Protein AF-A0A7X9KG08-F1 (afdb_monomer_lite)

pLDDT: mean 81.24, std 13.11, range [36.91, 97.75]

Sequence (120 aa):
MNESGLERRLIAAFADARTATEENADLFARVNRSLEDARARRRFRWRLAGWILTFVAANAVLALALSDFDNRRFIMPWWVIELITNIVLIALAIGLGPFIKRFGRSYAADVFRANPRTGK

Foldseek 3Di:
DDPVVVVVVVVVVVVVVVVVDDPPVVVVVVVVVVVVVVVVVVVVVVVVVVVVVVLVVVLVVQQVVQWDDPPNDTHGDPVSVVVSVVVVVVVCCVVCVVVCVVVVVVVVVVVVVPDPPPDD

Structure (mmCIF, N/CA/C/O backbone):
data_AF-A0A7X9KG08-F1
#
_entry.id   AF-A0A7X9KG08-F1
#
loop_
_atom_site.group_PDB
_atom_site.id
_atom_site.type_symbol
_atom_site.label_atom_id
_atom_site.label_alt_id
_atom_site.label_comp_id
_atom_site.label_asym_id
_atom_site.label_entity_id
_atom_site.label_seq_id
_atom_site.pdbx_PDB_ins_code
_atom_site.Cartn_x
_atom_site.Cartn_y
_atom_site.Cartn_z
_atom_site.occupancy
_atom_site.B_iso_or_equiv
_atom_site.auth_seq_id
_atom_site.auth_comp_id
_atom_site.auth_asym_id
_atom_site.auth_atom_id
_atom_site.pdbx_PDB_model_num
ATOM 1 N N . MET A 1 1 ? -24.824 46.571 40.633 1.00 54.78 1 MET A N 1
ATOM 2 C CA . MET A 1 1 ? -24.668 45.129 40.926 1.00 54.78 1 MET A CA 1
ATOM 3 C C . MET A 1 1 ? -23.243 44.776 40.519 1.00 54.78 1 MET A C 1
ATOM 5 O O . MET A 1 1 ? -22.956 44.853 39.336 1.00 54.78 1 MET A O 1
ATOM 9 N N . ASN A 1 2 ? -22.327 44.575 41.474 1.00 67.06 2 ASN A N 1
ATOM 10 C CA . ASN A 1 2 ? -20.887 44.471 41.186 1.00 67.06 2 ASN A CA 1
ATOM 11 C C . ASN A 1 2 ? -20.550 43.127 40.521 1.00 67.06 2 ASN A C 1
ATOM 13 O O . ASN A 1 2 ? -20.937 42.079 41.041 1.00 67.06 2 ASN A O 1
ATOM 17 N N . GLU A 1 3 ? -19.802 43.161 39.415 1.00 70.12 3 GLU A N 1
ATOM 18 C CA . GLU A 1 3 ? -19.354 41.985 38.644 1.00 70.12 3 GLU A CA 1
ATOM 19 C C . GLU A 1 3 ? -18.675 40.927 39.527 1.00 70.12 3 GLU A C 1
ATOM 21 O O . GLU A 1 3 ? -18.948 39.734 39.404 1.00 70.12 3 GLU A O 1
ATOM 26 N N . SER A 1 4 ? -17.911 41.373 40.527 1.00 78.31 4 SER A N 1
ATOM 27 C CA . SER A 1 4 ? -17.211 40.515 41.489 1.00 78.31 4 SER A CA 1
ATOM 28 C C . SER A 1 4 ? -18.129 39.667 42.383 1.00 78.31 4 SER A C 1
ATOM 30 O O . SER A 1 4 ? -17.712 38.628 42.901 1.00 78.31 4 SER A O 1
ATOM 32 N N . GLY A 1 5 ? -19.381 40.088 42.587 1.00 86.25 5 GLY A N 1
ATOM 33 C CA . GLY A 1 5 ? -20.378 39.325 43.344 1.00 86.25 5 GLY A CA 1
ATOM 34 C C . GLY A 1 5 ? -21.065 38.252 42.499 1.00 86.25 5 GLY A C 1
ATOM 35 O O . GLY A 1 5 ? -21.348 37.159 42.994 1.00 86.25 5 GLY A O 1
ATOM 36 N N . LEU A 1 6 ? -21.306 38.545 41.217 1.00 84.56 6 LEU A N 1
ATOM 37 C CA . LEU A 1 6 ? -21.868 37.588 40.264 1.00 84.56 6 LEU A CA 1
ATOM 38 C C . LEU A 1 6 ? -20.867 36.466 39.972 1.00 84.56 6 LEU A C 1
ATOM 40 O O . LEU A 1 6 ? -21.234 35.295 40.008 1.00 84.56 6 LEU A O 1
ATOM 44 N N . GLU A 1 7 ? -19.600 36.824 39.770 1.00 85.50 7 GLU A N 1
ATOM 45 C CA . GLU A 1 7 ? -18.510 35.879 39.536 1.00 85.50 7 GLU A CA 1
ATOM 46 C C . GLU A 1 7 ? -18.353 34.889 40.698 1.00 85.50 7 GLU A C 1
ATOM 48 O O . GLU A 1 7 ? -18.341 33.680 40.478 1.00 85.50 7 GLU A O 1
ATOM 53 N N . ARG A 1 8 ? -18.357 35.362 41.954 1.00 88.81 8 ARG A N 1
ATOM 54 C CA . ARG A 1 8 ? -18.306 34.465 43.126 1.00 88.81 8 ARG A CA 1
ATOM 55 C C . ARG A 1 8 ? -19.494 33.520 43.203 1.00 88.81 8 ARG A C 1
ATOM 57 O O . ARG A 1 8 ? -19.316 32.359 43.560 1.00 88.81 8 ARG A O 1
ATOM 64 N N . ARG A 1 9 ? -20.698 33.998 42.879 1.00 85.44 9 ARG A N 1
ATOM 65 C CA . ARG A 1 9 ? -21.903 33.155 42.878 1.00 85.44 9 ARG A CA 1
ATOM 66 C C . ARG A 1 9 ? -21.855 32.107 41.775 1.00 85.44 9 ARG A C 1
ATOM 68 O O . ARG A 1 9 ? -22.251 30.975 42.023 1.00 85.44 9 ARG A O 1
ATOM 75 N N . LEU A 1 10 ? -21.344 32.462 40.598 1.00 86.94 10 LEU A N 1
ATOM 76 C CA . LEU A 1 10 ? -21.142 31.516 39.504 1.00 86.94 10 LEU A CA 1
ATOM 77 C C . LEU A 1 10 ? -20.088 30.469 39.869 1.00 86.94 10 LEU A C 1
ATOM 79 O O . LEU A 1 10 ? -20.356 29.281 39.726 1.00 86.94 10 LEU A O 1
ATOM 83 N N . ILE A 1 11 ? -18.939 30.881 40.410 1.00 87.56 11 ILE A N 1
ATOM 84 C CA . ILE A 1 11 ? -17.882 29.959 40.854 1.00 87.56 11 ILE A CA 1
ATOM 85 C C . ILE A 1 11 ? -18.413 28.998 41.924 1.00 87.56 11 ILE A C 1
ATOM 87 O O . ILE A 1 11 ? -18.186 27.794 41.825 1.00 87.56 11 ILE A O 1
ATOM 91 N N . ALA A 1 12 ? -19.155 29.505 42.912 1.00 86.81 12 ALA A N 1
ATOM 92 C CA . ALA A 1 12 ? -19.749 28.675 43.957 1.00 86.81 12 ALA A CA 1
ATOM 93 C C . ALA A 1 12 ? -20.789 27.690 43.394 1.00 86.81 12 ALA A C 1
ATOM 95 O O . ALA A 1 12 ? -20.748 26.511 43.728 1.00 86.81 12 ALA A O 1
ATOM 96 N N . ALA A 1 13 ? -21.667 28.144 42.493 1.00 85.56 13 ALA A N 1
ATOM 97 C CA . ALA A 1 13 ? -22.675 27.292 41.863 1.00 85.56 13 ALA A CA 1
ATOM 98 C C . ALA A 1 13 ? -22.053 26.202 40.971 1.00 85.56 13 ALA A C 1
ATOM 100 O O . ALA A 1 13 ? -22.506 25.060 40.984 1.00 85.56 13 ALA A O 1
ATOM 101 N N . PHE A 1 14 ? -20.993 26.523 40.221 1.00 82.44 14 PHE A N 1
ATOM 102 C CA . PHE A 1 14 ? -20.268 25.539 39.412 1.00 82.44 14 PHE A CA 1
ATOM 103 C C . PHE A 1 14 ? -19.482 24.540 40.267 1.00 82.44 14 PHE A C 1
ATOM 105 O O . PHE A 1 14 ? -19.413 23.364 39.907 1.00 82.44 14 PHE A O 1
ATOM 112 N N . ALA A 1 15 ? -18.898 24.979 41.386 1.00 83.25 15 ALA A N 1
ATOM 113 C CA . ALA A 1 15 ? -18.216 24.088 42.322 1.00 83.25 15 ALA A CA 1
ATOM 114 C C . ALA A 1 15 ? -19.194 23.084 42.954 1.00 83.25 15 ALA A C 1
ATOM 116 O O . ALA A 1 15 ? -18.894 21.893 42.979 1.00 83.25 15 ALA A O 1
ATOM 117 N N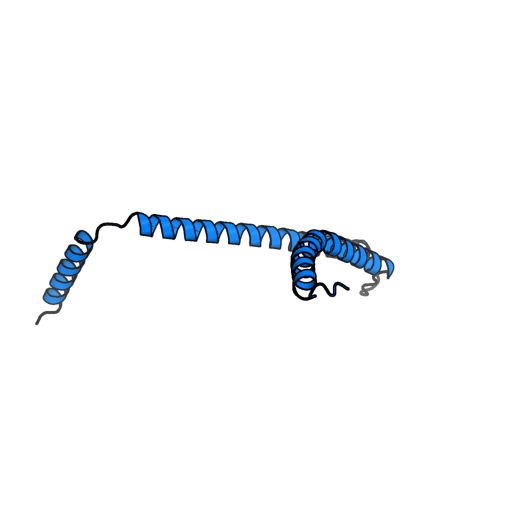 . ASP A 1 16 ? -20.373 23.554 43.366 1.00 82.00 16 ASP A N 1
ATOM 118 C CA . ASP A 1 16 ? -21.433 22.734 43.964 1.00 82.00 16 ASP A CA 1
ATOM 119 C C . ASP A 1 16 ? -22.028 21.727 42.960 1.00 82.00 16 ASP A C 1
ATOM 121 O O . ASP A 1 16 ? -22.133 20.529 43.233 1.00 82.00 16 ASP A O 1
ATOM 125 N N . ALA A 1 17 ? -22.300 22.177 41.729 1.00 75.06 17 ALA A N 1
ATOM 126 C CA . ALA A 1 17 ? -22.756 21.304 40.647 1.00 75.06 17 ALA A CA 1
ATOM 127 C C . ALA A 1 17 ? -21.721 20.223 40.287 1.00 75.06 17 ALA A C 1
ATOM 129 O O . ALA A 1 17 ? -22.082 19.082 39.991 1.00 75.06 17 ALA A O 1
ATOM 130 N N . ARG A 1 18 ? -20.423 20.553 40.341 1.00 69.50 18 ARG A N 1
ATOM 131 C CA . ARG A 1 18 ? -19.336 19.597 40.090 1.00 69.50 18 ARG A CA 1
ATOM 132 C C . ARG A 1 18 ? -19.254 18.527 41.176 1.00 69.50 18 ARG A C 1
ATOM 134 O O . ARG A 1 18 ? -19.028 17.371 40.842 1.00 69.50 18 ARG A O 1
ATOM 141 N N . THR A 1 19 ? -19.447 18.887 42.443 1.00 68.94 19 THR A N 1
ATOM 142 C CA . THR A 1 19 ? -19.462 17.922 43.554 1.00 68.94 19 THR A CA 1
ATOM 143 C C . THR A 1 19 ? -20.726 17.066 43.589 1.00 68.94 19 THR A C 1
ATOM 145 O O . THR A 1 19 ? -20.670 15.931 44.047 1.00 68.94 19 THR A O 1
ATOM 148 N N . ALA A 1 20 ? -21.843 17.577 43.064 1.00 65.50 20 ALA A N 1
ATOM 149 C CA . ALA A 1 20 ? -23.095 16.834 42.920 1.00 65.50 20 ALA A CA 1
ATOM 150 C C . ALA A 1 20 ? -23.099 15.858 41.726 1.00 65.50 20 ALA A C 1
ATOM 152 O O . ALA A 1 20 ? -24.001 15.030 41.606 1.00 65.50 20 ALA A O 1
ATOM 153 N N . THR A 1 21 ? -22.110 15.950 40.831 1.00 60.81 21 THR A N 1
ATOM 154 C CA . THR A 1 21 ? -21.988 15.058 39.676 1.00 60.81 21 THR A CA 1
ATOM 155 C C . THR A 1 21 ? -21.083 13.884 40.040 1.00 60.81 21 THR A C 1
ATOM 157 O O . THR A 1 21 ? -19.865 14.026 40.107 1.00 60.81 21 THR A O 1
ATOM 160 N N . GLU A 1 22 ? -21.671 12.711 40.269 1.00 61.44 22 GLU A N 1
ATOM 161 C CA . GLU A 1 22 ? -20.914 11.476 40.479 1.00 61.44 22 GLU A CA 1
ATOM 162 C C . GLU A 1 22 ? -20.183 11.099 39.178 1.00 61.44 22 GLU A C 1
ATOM 164 O O . GLU A 1 22 ? -20.780 11.051 38.096 1.00 6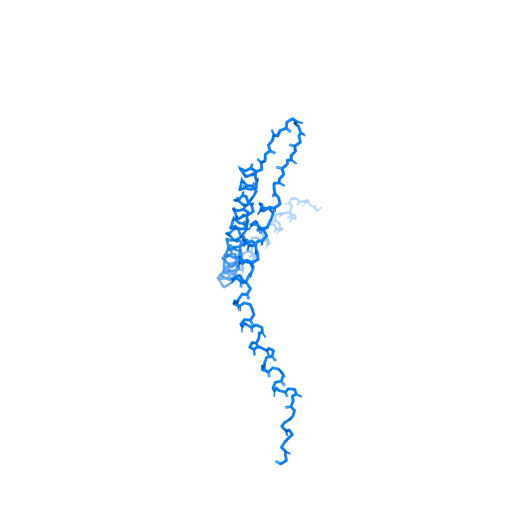1.44 22 GLU A O 1
ATOM 169 N N . GLU A 1 23 ? -18.870 10.880 39.256 1.00 60.66 23 GLU A N 1
ATOM 170 C CA . GLU A 1 23 ? -18.052 10.531 38.096 1.00 60.66 23 GLU A CA 1
ATOM 171 C C . GLU A 1 23 ? -18.507 9.168 37.552 1.00 60.66 23 GLU A C 1
ATOM 173 O O . GLU A 1 23 ? -18.234 8.112 38.122 1.00 60.66 23 GLU A O 1
ATOM 178 N N . ASN A 1 24 ? -19.267 9.177 36.455 1.00 63.53 24 ASN A N 1
ATOM 179 C CA . ASN A 1 24 ? -19.846 7.957 35.910 1.00 63.53 24 ASN A CA 1
ATOM 180 C C . ASN A 1 24 ? -18.746 7.132 35.221 1.00 63.53 24 ASN A C 1
ATOM 182 O O . ASN A 1 24 ? -18.398 7.370 34.058 1.00 63.53 24 ASN A O 1
ATOM 186 N N . ALA A 1 25 ? -18.177 6.175 35.959 1.00 66.19 25 ALA A N 1
ATOM 187 C CA . ALA A 1 25 ? -17.073 5.318 35.525 1.00 66.19 25 ALA A CA 1
ATOM 188 C C . ALA A 1 25 ? -17.343 4.617 34.179 1.00 66.19 25 ALA A C 1
ATOM 190 O O . ALA A 1 25 ? -16.410 4.353 33.416 1.00 66.19 25 ALA A O 1
ATOM 191 N N . ASP A 1 26 ? -18.613 4.376 33.838 1.00 76.56 26 ASP A N 1
ATOM 192 C CA . ASP A 1 26 ? -18.995 3.777 32.559 1.00 76.56 26 ASP A CA 1
ATOM 193 C C . ASP A 1 26 ? -18.787 4.731 31.367 1.00 76.56 26 ASP A C 1
ATOM 195 O O . ASP A 1 26 ? -18.339 4.300 30.301 1.00 76.56 26 ASP A O 1
ATOM 199 N N . LEU A 1 27 ? -19.002 6.044 31.538 1.00 78.06 27 LEU A N 1
ATOM 200 C CA . LEU A 1 27 ? -18.718 7.034 30.489 1.00 78.06 27 LEU A CA 1
ATOM 201 C C . LEU A 1 27 ? -17.218 7.097 30.186 1.00 78.06 27 LEU A C 1
ATOM 203 O O . LEU A 1 27 ? -16.823 7.063 29.017 1.00 78.06 27 LEU A O 1
ATOM 207 N N . PHE A 1 28 ? -16.379 7.100 31.223 1.00 80.00 28 PHE A N 1
ATOM 208 C CA . PHE A 1 28 ? -14.927 7.019 31.060 1.00 80.00 28 PHE A CA 1
ATOM 209 C C . PHE A 1 28 ? -14.499 5.700 30.405 1.00 80.00 28 PHE A C 1
ATOM 211 O O . PHE A 1 28 ? -13.715 5.713 29.451 1.00 80.00 28 PHE A O 1
ATOM 218 N N . ALA A 1 29 ? -15.062 4.566 30.831 1.00 81.62 29 ALA A N 1
ATOM 219 C CA . ALA A 1 29 ? -14.779 3.260 30.235 1.00 81.62 29 ALA A CA 1
ATOM 220 C C . ALA A 1 29 ? -15.201 3.183 28.757 1.00 81.62 29 ALA A C 1
ATOM 222 O O . ALA A 1 29 ? -14.533 2.541 27.940 1.00 81.62 29 ALA A O 1
ATOM 223 N N . ARG A 1 30 ? -16.309 3.830 28.387 1.00 82.19 30 ARG A N 1
ATOM 224 C CA . ARG A 1 30 ? -16.795 3.908 27.005 1.00 82.19 30 ARG A CA 1
ATOM 225 C C . ARG A 1 30 ? -15.901 4.787 26.132 1.00 82.19 30 ARG A C 1
ATOM 227 O O . ARG A 1 30 ? -15.563 4.384 25.018 1.00 82.19 30 ARG A O 1
ATOM 234 N N . VAL A 1 31 ? -15.484 5.951 26.632 1.00 85.25 31 VAL A N 1
ATOM 235 C CA . VAL A 1 31 ? -14.540 6.838 25.931 1.00 85.25 31 VAL A CA 1
ATOM 236 C C . VAL A 1 31 ? -13.205 6.130 25.729 1.00 85.25 31 VAL A C 1
ATOM 238 O O . VAL A 1 31 ? -12.686 6.135 24.613 1.00 85.25 31 VAL A O 1
ATOM 241 N N . ASN A 1 32 ? -12.687 5.450 26.752 1.00 87.62 32 ASN A N 1
ATOM 242 C CA . ASN A 1 32 ? -11.409 4.753 26.644 1.00 87.62 32 ASN A CA 1
ATOM 243 C C . ASN A 1 32 ? -11.463 3.632 25.590 1.00 87.62 32 ASN A C 1
ATOM 245 O O . ASN A 1 32 ? -10.618 3.599 24.696 1.00 87.62 32 ASN A O 1
ATOM 249 N N . ARG A 1 33 ? -12.535 2.822 25.583 1.00 81.62 33 ARG A N 1
ATOM 250 C CA . ARG A 1 33 ? -12.797 1.832 24.519 1.00 81.62 33 ARG A CA 1
ATOM 251 C C . ARG A 1 33 ? -12.846 2.471 23.127 1.00 81.62 33 ARG A C 1
ATOM 253 O O . ARG A 1 33 ? -12.232 1.968 22.190 1.00 81.62 33 ARG A O 1
ATOM 260 N N . SER A 1 34 ? -13.513 3.619 22.984 1.00 79.25 34 SER A N 1
ATOM 261 C CA . SER A 1 34 ? -13.582 4.325 21.695 1.00 79.25 34 SER A CA 1
ATOM 262 C C . SER A 1 34 ? -12.216 4.836 21.212 1.00 79.25 34 SER A C 1
ATOM 264 O O . SER A 1 34 ? -11.924 4.790 20.013 1.00 79.25 34 SER A O 1
ATOM 266 N N . LEU A 1 35 ? -11.349 5.273 22.133 1.00 84.12 35 LEU A N 1
ATOM 267 C CA . LEU A 1 35 ? -9.987 5.713 21.829 1.00 84.12 35 LEU A CA 1
ATOM 268 C C . LEU A 1 35 ? -9.083 4.532 21.473 1.00 84.12 35 LEU A C 1
ATOM 270 O O . LEU A 1 35 ? -8.265 4.648 20.556 1.00 84.12 35 LEU A O 1
ATOM 274 N N . GLU A 1 36 ? -9.227 3.401 22.158 1.00 85.31 36 GLU A N 1
ATOM 275 C CA . GLU A 1 36 ? -8.521 2.161 21.833 1.00 85.31 36 GLU A CA 1
ATOM 276 C C . GLU A 1 36 ? -8.896 1.662 20.435 1.00 85.31 36 GLU A C 1
ATOM 278 O O . GLU A 1 36 ? -8.004 1.432 19.613 1.00 85.31 36 GLU A O 1
ATOM 283 N N . ASP A 1 37 ? -10.187 1.629 20.105 1.00 80.50 37 ASP A N 1
ATOM 284 C CA . ASP A 1 37 ? -10.673 1.280 18.766 1.00 80.50 37 ASP A CA 1
ATOM 285 C C . ASP A 1 37 ? -10.182 2.258 17.691 1.00 80.50 37 ASP A C 1
ATOM 287 O O . ASP A 1 37 ? -9.845 1.859 16.567 1.00 80.50 37 ASP A O 1
ATOM 291 N N . ALA A 1 38 ? -10.131 3.557 18.002 1.00 77.75 38 ALA A N 1
ATOM 292 C CA . ALA A 1 38 ? -9.595 4.568 17.094 1.00 77.75 38 ALA A CA 1
ATOM 293 C C . ALA A 1 38 ? -8.085 4.374 16.866 1.00 77.75 38 ALA A C 1
ATOM 295 O O . ALA A 1 38 ? -7.607 4.440 15.727 1.00 77.75 38 ALA A O 1
ATOM 296 N N . ARG A 1 39 ? -7.326 4.071 17.926 1.00 81.38 39 ARG A N 1
ATOM 297 C CA . ARG A 1 39 ? -5.888 3.765 17.855 1.00 81.38 39 ARG A CA 1
ATOM 298 C C . ARG A 1 39 ? -5.625 2.477 17.081 1.00 81.38 39 ARG A C 1
ATOM 300 O O . ARG A 1 39 ? -4.710 2.462 16.256 1.00 81.38 39 ARG A O 1
ATOM 307 N N . ALA A 1 40 ? -6.418 1.430 17.293 1.00 83.31 40 ALA A N 1
ATOM 308 C CA . ALA A 1 40 ? -6.298 0.158 16.583 1.00 83.31 40 ALA A CA 1
ATOM 309 C C . ALA A 1 40 ? -6.523 0.341 15.075 1.00 83.31 40 ALA A C 1
ATOM 311 O O . ALA A 1 40 ? -5.678 -0.056 14.267 1.00 83.31 40 ALA A O 1
ATOM 312 N N . ARG A 1 41 ? -7.596 1.048 14.692 1.00 80.69 41 ARG A N 1
ATOM 313 C CA . ARG A 1 41 ? -7.875 1.405 13.290 1.00 80.69 41 ARG A CA 1
ATOM 314 C C . ARG A 1 41 ? -6.758 2.242 12.681 1.00 80.69 41 ARG A C 1
ATOM 316 O O . ARG A 1 41 ? -6.333 1.971 11.558 1.00 80.69 41 ARG A O 1
ATOM 323 N N . ARG A 1 42 ? -6.241 3.228 13.420 1.00 84.94 42 ARG A N 1
ATOM 324 C CA . ARG A 1 42 ? -5.108 4.050 12.978 1.00 84.94 42 ARG A CA 1
ATOM 325 C C . ARG A 1 42 ? -3.869 3.185 12.738 1.00 84.94 42 ARG A C 1
ATOM 327 O O . ARG A 1 42 ? -3.306 3.256 11.652 1.00 84.94 42 ARG A O 1
ATOM 334 N N . ARG A 1 43 ? -3.476 2.332 13.689 1.00 82.94 43 ARG A N 1
ATOM 335 C CA . ARG A 1 43 ? -2.323 1.421 13.546 1.00 82.94 43 ARG A CA 1
ATOM 336 C C . ARG A 1 43 ? -2.472 0.494 12.344 1.00 82.94 43 ARG A C 1
ATOM 338 O O . ARG A 1 43 ? -1.525 0.362 11.577 1.00 82.94 43 ARG A O 1
ATOM 345 N N . PHE A 1 44 ? -3.646 -0.105 12.151 1.00 82.94 44 PHE A N 1
ATOM 346 C CA . PHE A 1 44 ? -3.909 -0.951 10.986 1.00 82.94 44 PHE A CA 1
ATOM 347 C C . PHE A 1 44 ? -3.753 -0.171 9.675 1.00 82.94 44 PHE A C 1
ATOM 349 O O . PHE A 1 44 ? -3.035 -0.616 8.783 1.00 82.94 44 PHE A O 1
ATOM 356 N N . ARG A 1 45 ? -4.349 1.026 9.582 1.00 90.31 45 ARG A N 1
ATOM 357 C CA . ARG A 1 45 ? -4.240 1.893 8.398 1.00 90.31 45 ARG A CA 1
ATOM 358 C C . ARG A 1 45 ? -2.800 2.312 8.117 1.00 90.31 45 ARG A C 1
ATOM 360 O O . ARG A 1 45 ? -2.392 2.251 6.967 1.00 90.31 45 ARG A O 1
ATOM 367 N N . TRP A 1 46 ? -2.024 2.682 9.137 1.00 90.38 46 TRP A N 1
ATOM 368 C CA . TRP A 1 46 ? -0.606 3.023 8.968 1.00 90.38 46 TRP A CA 1
ATOM 369 C C . TRP A 1 46 ? 0.238 1.822 8.556 1.00 90.38 46 TRP A C 1
ATOM 371 O O . TRP A 1 46 ? 1.099 1.967 7.699 1.00 90.38 46 TRP A O 1
ATOM 381 N N . ARG A 1 47 ? -0.023 0.630 9.108 1.00 92.06 47 ARG A N 1
ATOM 382 C CA . ARG A 1 47 ? 0.657 -0.598 8.672 1.00 92.06 47 ARG A CA 1
ATOM 383 C C . ARG A 1 47 ? 0.338 -0.913 7.216 1.00 92.06 47 ARG A C 1
ATOM 385 O O . ARG A 1 47 ? 1.254 -1.181 6.452 1.00 92.06 47 ARG A O 1
ATOM 392 N N . LEU A 1 48 ? -0.935 -0.845 6.826 1.00 92.25 48 LEU A N 1
ATOM 393 C CA . LEU A 1 48 ? -1.356 -1.061 5.443 1.00 92.25 48 LEU A CA 1
ATOM 394 C C . LEU A 1 48 ? -0.738 -0.023 4.499 1.00 92.25 48 LEU A C 1
ATOM 396 O O . LEU A 1 48 ? -0.184 -0.393 3.471 1.00 92.25 48 LEU A O 1
ATOM 400 N N . ALA A 1 49 ? -0.780 1.258 4.869 1.00 94.38 49 ALA A N 1
ATOM 401 C CA . ALA A 1 49 ? -0.154 2.330 4.102 1.00 94.38 49 ALA A CA 1
ATOM 402 C C . ALA A 1 49 ? 1.361 2.125 3.977 1.00 94.38 49 ALA A C 1
ATOM 404 O O . ALA A 1 49 ? 1.901 2.298 2.893 1.00 94.38 49 ALA A O 1
ATOM 405 N N . GLY A 1 50 ? 2.027 1.698 5.054 1.00 96.94 50 GLY A N 1
ATOM 406 C CA . GLY A 1 50 ? 3.443 1.343 5.043 1.00 96.94 50 GLY A CA 1
ATOM 407 C C . GLY A 1 50 ? 3.742 0.206 4.069 1.00 96.94 50 GLY A C 1
ATOM 408 O O . GLY A 1 50 ? 4.636 0.340 3.245 1.00 96.94 50 GLY A O 1
ATOM 409 N N . TRP A 1 51 ? 2.955 -0.873 4.088 1.00 95.00 51 TRP A N 1
ATOM 410 C CA . TRP A 1 51 ? 3.104 -1.970 3.126 1.00 95.00 51 TRP A CA 1
ATOM 411 C C . TRP A 1 51 ? 2.906 -1.521 1.677 1.00 95.00 51 TRP A C 1
ATOM 413 O O . TRP A 1 51 ? 3.711 -1.877 0.821 1.00 95.00 51 TRP A O 1
ATOM 423 N N . ILE A 1 52 ? 1.870 -0.719 1.407 1.00 94.56 52 ILE A N 1
ATOM 424 C CA . ILE A 1 52 ? 1.606 -0.174 0.069 1.00 94.56 52 ILE A CA 1
ATOM 425 C C . ILE A 1 52 ? 2.771 0.709 -0.381 1.00 94.56 52 ILE A C 1
ATOM 427 O O . ILE A 1 52 ? 3.267 0.544 -1.491 1.00 94.56 52 ILE A O 1
ATOM 431 N N . LEU A 1 53 ? 3.237 1.611 0.485 1.00 97.44 53 LEU A N 1
ATOM 432 C CA . LEU A 1 53 ? 4.348 2.507 0.183 1.00 97.44 53 LEU A CA 1
ATOM 433 C C . LEU A 1 53 ? 5.625 1.720 -0.122 1.00 97.44 53 LEU A C 1
ATOM 435 O O . LEU A 1 53 ? 6.265 1.979 -1.136 1.00 97.44 53 LEU A O 1
ATOM 439 N N . THR A 1 54 ? 5.963 0.734 0.711 1.00 97.50 54 THR A N 1
ATOM 440 C CA . THR A 1 54 ? 7.121 -0.141 0.496 1.00 97.50 54 THR A CA 1
ATOM 441 C C . THR A 1 54 ? 7.008 -0.900 -0.822 1.00 97.50 54 THR A C 1
ATOM 443 O O . THR A 1 54 ? 7.981 -0.971 -1.567 1.00 97.50 54 THR A O 1
ATOM 446 N N . P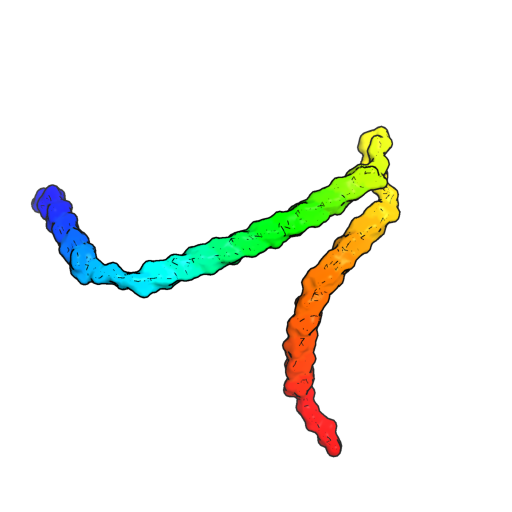HE A 1 55 ? 5.829 -1.434 -1.149 1.00 96.81 55 PHE A N 1
ATOM 447 C CA . PHE A 1 55 ? 5.602 -2.141 -2.408 1.00 96.81 55 PHE A CA 1
ATOM 448 C C . PHE A 1 55 ? 5.781 -1.224 -3.627 1.00 96.81 55 PHE A C 1
ATOM 450 O O . PHE A 1 55 ? 6.465 -1.591 -4.583 1.00 96.81 55 PHE A O 1
ATOM 457 N N . VAL A 1 56 ? 5.213 -0.016 -3.588 1.00 96.88 56 VAL A N 1
ATOM 458 C CA . VAL A 1 56 ? 5.365 0.981 -4.660 1.00 96.88 56 VAL A CA 1
ATOM 459 C C . VAL A 1 56 ? 6.827 1.401 -4.805 1.00 96.88 56 VAL A C 1
ATOM 461 O O . VAL A 1 56 ? 7.350 1.414 -5.917 1.00 96.88 56 VAL A O 1
ATOM 464 N N . ALA A 1 57 ? 7.506 1.684 -3.693 1.00 97.50 57 ALA 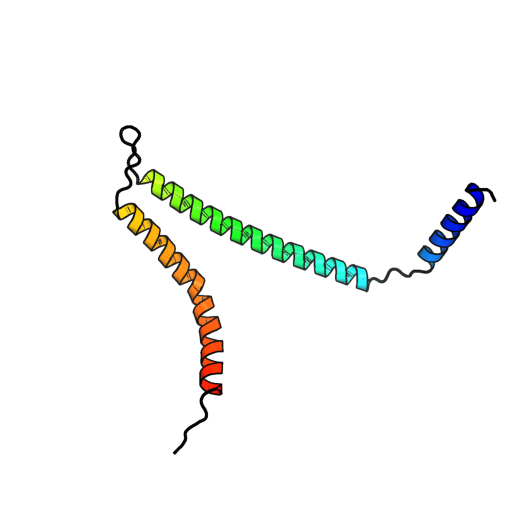A N 1
ATOM 465 C CA . ALA A 1 57 ? 8.914 2.063 -3.694 1.00 97.50 57 ALA A CA 1
ATOM 466 C C . ALA A 1 57 ? 9.806 0.949 -4.261 1.00 97.50 57 ALA A C 1
ATOM 468 O O . ALA A 1 57 ? 10.673 1.230 -5.081 1.00 97.50 57 ALA A O 1
ATOM 469 N N . ALA A 1 58 ? 9.565 -0.312 -3.892 1.00 97.12 58 ALA A N 1
ATOM 470 C CA . ALA A 1 58 ? 10.315 -1.450 -4.419 1.00 97.12 58 ALA A CA 1
ATOM 471 C C . ALA A 1 58 ? 10.170 -1.584 -5.944 1.00 97.12 58 ALA A C 1
ATOM 473 O O . ALA A 1 58 ? 11.168 -1.770 -6.637 1.00 97.12 58 ALA A O 1
ATOM 474 N N . ASN A 1 59 ? 8.953 -1.428 -6.477 1.00 96.44 59 ASN A N 1
ATOM 475 C CA . ASN A 1 59 ? 8.723 -1.452 -7.925 1.00 96.44 59 ASN A CA 1
ATOM 476 C C . ASN A 1 59 ? 9.374 -0.255 -8.629 1.00 96.44 59 ASN A C 1
ATOM 478 O O . ASN A 1 59 ? 9.949 -0.425 -9.699 1.00 96.44 59 ASN A O 1
ATOM 482 N N . ALA A 1 60 ? 9.331 0.939 -8.031 1.00 94.56 60 ALA A N 1
ATOM 483 C CA . ALA A 1 60 ? 9.996 2.117 -8.583 1.00 94.56 60 ALA A CA 1
ATOM 484 C C . ALA A 1 60 ? 11.523 1.941 -8.627 1.00 94.56 60 ALA A C 1
ATOM 486 O O . ALA A 1 60 ? 12.144 2.220 -9.648 1.00 94.56 60 ALA A O 1
ATOM 487 N N . VAL A 1 61 ? 12.126 1.427 -7.552 1.00 95.94 61 VAL A N 1
ATOM 488 C CA . VAL A 1 61 ? 13.564 1.118 -7.505 1.00 95.94 61 VAL A CA 1
ATOM 489 C C . VAL A 1 61 ? 13.926 0.062 -8.546 1.00 95.94 61 VAL A C 1
ATOM 491 O O . VAL A 1 61 ? 14.904 0.241 -9.264 1.00 95.94 61 VAL A O 1
ATOM 494 N N . LEU A 1 62 ? 13.128 -1.001 -8.674 1.00 94.06 62 LEU A N 1
ATOM 495 C CA . LEU A 1 62 ? 13.326 -2.032 -9.693 1.00 94.06 62 LEU A CA 1
ATOM 496 C C . LEU A 1 62 ? 13.264 -1.447 -11.111 1.00 94.06 62 LEU A C 1
ATOM 498 O O . LEU A 1 62 ? 14.126 -1.739 -11.935 1.00 94.06 62 LEU A O 1
ATOM 502 N N . ALA A 1 63 ? 12.278 -0.588 -11.376 1.00 92.38 63 ALA A N 1
ATOM 503 C CA . ALA A 1 63 ? 12.122 0.096 -12.654 1.00 92.38 63 ALA A CA 1
ATOM 504 C C . ALA A 1 63 ? 13.357 0.935 -12.993 1.00 92.38 63 ALA A C 1
ATOM 506 O O . ALA A 1 63 ? 13.874 0.848 -14.102 1.00 92.38 63 ALA A O 1
ATOM 507 N N . LEU A 1 64 ? 13.847 1.719 -12.029 1.00 92.25 64 LEU A N 1
ATOM 508 C CA . LEU A 1 64 ? 15.040 2.547 -12.194 1.00 92.25 64 LEU A CA 1
ATOM 509 C C . LEU A 1 64 ? 16.300 1.699 -12.394 1.00 92.25 64 LEU A C 1
ATOM 511 O O . LEU A 1 64 ? 17.114 2.031 -13.244 1.00 92.25 64 LEU A O 1
ATOM 515 N N . ALA A 1 65 ? 16.451 0.603 -11.650 1.00 91.88 65 ALA A N 1
ATOM 516 C CA . ALA A 1 65 ? 17.624 -0.267 -11.724 1.00 91.88 65 ALA A CA 1
ATOM 517 C C . ALA A 1 65 ? 17.731 -1.035 -13.052 1.00 91.88 65 ALA A C 1
ATOM 519 O O . ALA A 1 65 ? 18.833 -1.380 -13.466 1.00 91.88 65 ALA A O 1
ATOM 520 N N . LEU A 1 66 ? 16.597 -1.327 -13.694 1.00 91.19 66 LEU A N 1
ATOM 521 C CA . LEU A 1 66 ? 16.533 -2.074 -14.955 1.00 91.19 66 LEU A CA 1
ATOM 522 C C . LEU A 1 66 ? 16.385 -1.182 -16.195 1.00 91.19 66 LEU A C 1
ATOM 524 O O . LEU A 1 66 ? 16.407 -1.692 -17.316 1.00 91.19 66 LEU A O 1
ATOM 528 N N . SER A 1 67 ? 16.191 0.123 -16.007 1.00 89.06 67 SER A N 1
ATOM 529 C CA . SER A 1 67 ? 16.101 1.080 -17.111 1.00 89.06 67 SER A CA 1
ATOM 530 C C . SER A 1 67 ? 17.472 1.626 -17.461 1.00 89.06 67 SER A C 1
ATOM 532 O O . SER A 1 67 ? 18.311 1.831 -16.584 1.00 89.06 67 SER A O 1
ATOM 534 N N . ASP A 1 68 ? 17.670 1.907 -18.744 1.00 86.12 68 ASP A N 1
ATOM 535 C CA . ASP A 1 68 ? 18.900 2.512 -19.222 1.00 86.12 68 ASP A CA 1
ATOM 536 C C . ASP A 1 68 ? 18.792 4.043 -19.193 1.00 86.12 68 ASP A C 1
ATOM 538 O O . ASP A 1 68 ? 17.737 4.631 -19.479 1.00 86.12 68 ASP A O 1
ATOM 542 N N . PHE A 1 69 ? 19.896 4.689 -18.834 1.00 77.25 69 PHE A N 1
ATOM 543 C CA . PHE A 1 69 ? 20.000 6.140 -18.691 1.00 77.25 69 PHE A CA 1
ATOM 544 C C . PHE A 1 69 ? 21.072 6.672 -19.639 1.00 77.25 69 PHE A C 1
ATOM 546 O O . PHE A 1 69 ? 22.107 7.182 -19.209 1.00 77.25 69 PHE A O 1
ATOM 553 N N . ASP A 1 70 ? 20.820 6.573 -20.942 1.00 77.50 70 ASP A N 1
ATOM 554 C CA . ASP A 1 70 ? 21.718 7.132 -21.951 1.00 77.50 70 ASP A CA 1
ATOM 555 C C . ASP A 1 70 ? 21.304 8.567 -22.338 1.00 77.50 70 ASP A C 1
ATOM 557 O O . ASP A 1 70 ? 20.136 8.863 -22.607 1.00 77.50 70 ASP A O 1
ATOM 561 N N . ASN A 1 71 ? 22.274 9.488 -22.342 1.00 58.00 71 ASN A N 1
ATOM 562 C CA . ASN A 1 71 ? 22.187 10.850 -22.891 1.00 58.00 71 ASN A CA 1
ATOM 563 C C . ASN A 1 71 ? 20.863 11.611 -22.634 1.00 58.00 71 ASN A C 1
ATOM 565 O O . ASN A 1 71 ? 20.193 12.084 -23.556 1.00 58.00 71 ASN A O 1
ATOM 569 N N . ARG A 1 72 ? 20.495 11.782 -21.354 1.00 70.31 72 ARG A N 1
ATOM 570 C CA . ARG A 1 72 ? 19.282 12.504 -20.894 1.00 70.31 72 ARG A CA 1
ATOM 571 C C . ARG A 1 72 ? 17.950 11.894 -21.354 1.00 70.31 72 ARG A C 1
ATOM 573 O O . ARG A 1 72 ? 16.910 12.537 -21.192 1.00 70.31 72 ARG A O 1
ATOM 580 N N . ARG A 1 73 ? 17.946 10.679 -21.904 1.00 73.31 73 ARG A N 1
ATOM 581 C CA . ARG A 1 73 ? 16.726 9.947 -22.244 1.00 73.31 73 ARG A CA 1
ATOM 582 C C . ARG A 1 73 ? 16.566 8.773 -21.294 1.00 73.31 73 ARG A C 1
ATOM 584 O O . ARG A 1 73 ? 17.477 7.986 -21.087 1.00 73.31 73 ARG A O 1
ATOM 591 N N . PHE A 1 74 ? 15.379 8.680 -20.712 1.00 77.88 74 PHE A N 1
ATOM 592 C CA . PHE A 1 74 ? 14.978 7.518 -19.941 1.00 77.88 74 PHE A CA 1
ATOM 593 C C . PHE A 1 74 ? 14.472 6.461 -20.919 1.00 77.88 74 PHE A C 1
ATOM 595 O O . PHE A 1 74 ? 13.408 6.640 -21.520 1.00 77.88 74 PHE A O 1
ATOM 602 N N . ILE A 1 75 ? 15.255 5.404 -21.127 1.00 86.31 75 ILE A N 1
ATOM 603 C CA . ILE A 1 75 ? 14.890 4.306 -22.020 1.00 86.31 75 ILE A CA 1
ATOM 604 C C . ILE A 1 75 ? 14.594 3.099 -21.141 1.00 86.31 75 ILE A C 1
ATOM 606 O O . ILE A 1 75 ? 15.496 2.423 -20.656 1.00 86.31 75 ILE A O 1
ATOM 610 N N . MET A 1 76 ? 13.306 2.838 -20.923 1.00 85.94 76 MET A N 1
ATOM 611 C CA . MET A 1 76 ? 12.866 1.631 -20.236 1.00 85.94 76 MET A CA 1
ATOM 612 C C . MET A 1 76 ? 12.609 0.538 -21.278 1.00 85.94 76 MET A C 1
ATOM 614 O O . MET A 1 76 ? 11.711 0.698 -22.112 1.00 85.94 76 MET A O 1
ATOM 618 N N . PRO A 1 77 ? 13.362 -0.574 -21.251 1.00 89.44 77 PRO A N 1
ATOM 619 C CA . PRO A 1 77 ? 13.061 -1.718 -22.092 1.00 89.44 77 PRO A CA 1
ATOM 620 C C . PRO A 1 77 ? 11.641 -2.221 -21.815 1.00 89.44 77 PRO A C 1
ATOM 622 O O . PRO A 1 77 ? 11.222 -2.330 -20.664 1.00 89.44 77 PRO A O 1
ATOM 625 N N . TRP A 1 78 ? 10.905 -2.573 -22.867 1.00 93.69 78 TRP A N 1
ATOM 626 C CA . TRP A 1 78 ? 9.507 -3.008 -22.766 1.00 93.69 78 TRP A CA 1
ATOM 627 C C . TRP A 1 78 ? 9.287 -4.153 -21.760 1.00 93.69 78 TRP A C 1
ATOM 629 O O . TRP A 1 78 ? 8.340 -4.121 -20.976 1.00 93.69 78 TRP A O 1
ATOM 639 N N . TRP A 1 79 ? 10.213 -5.115 -21.709 1.00 94.12 79 TRP A N 1
ATOM 640 C CA . TRP A 1 79 ? 10.140 -6.256 -20.792 1.00 94.12 79 TRP A CA 1
ATOM 641 C C . TRP A 1 79 ? 10.111 -5.843 -19.308 1.00 94.12 79 TRP A C 1
ATOM 643 O O . TRP A 1 79 ? 9.546 -6.557 -18.481 1.00 94.12 79 TRP A O 1
ATOM 653 N N . VAL A 1 80 ? 10.679 -4.683 -18.953 1.00 92.56 80 VAL A N 1
ATOM 654 C CA . VAL A 1 80 ? 10.655 -4.156 -17.577 1.00 92.56 80 VAL A CA 1
ATOM 655 C C . VAL A 1 80 ? 9.235 -3.740 -17.195 1.00 92.56 80 VAL A C 1
ATOM 657 O O . VAL A 1 80 ? 8.782 -4.031 -16.087 1.00 92.56 80 VAL A O 1
ATOM 660 N N . ILE A 1 81 ? 8.502 -3.117 -18.122 1.00 93.06 81 ILE A N 1
ATOM 661 C CA . ILE A 1 81 ? 7.094 -2.748 -17.923 1.00 93.06 81 ILE A CA 1
ATOM 662 C C . ILE A 1 81 ? 6.246 -4.007 -17.765 1.00 93.06 81 ILE A C 1
ATOM 664 O O . ILE A 1 81 ? 5.430 -4.078 -16.844 1.00 93.06 81 ILE A O 1
ATOM 668 N N . GLU A 1 82 ? 6.452 -5.011 -18.619 1.00 96.19 82 GLU A N 1
ATOM 669 C CA . GLU A 1 82 ? 5.749 -6.295 -18.513 1.00 96.19 82 GLU A CA 1
ATOM 670 C C . GLU A 1 82 ? 6.015 -6.975 -17.167 1.00 96.19 82 GLU A C 1
ATOM 672 O O . GLU A 1 82 ? 5.079 -7.428 -16.506 1.00 96.19 82 GLU A O 1
ATOM 677 N N . LEU A 1 83 ? 7.273 -6.991 -16.715 1.00 96.38 83 LEU A N 1
ATOM 678 C CA . LEU A 1 83 ? 7.655 -7.562 -15.427 1.00 96.38 83 LEU A CA 1
ATOM 679 C C . LEU A 1 83 ? 6.946 -6.863 -14.260 1.00 96.38 83 LEU A C 1
ATOM 681 O O . LEU A 1 83 ? 6.320 -7.532 -13.436 1.00 96.38 83 LEU A O 1
ATOM 685 N N . ILE A 1 84 ? 7.010 -5.530 -14.195 1.00 96.06 84 ILE A N 1
ATOM 686 C CA . ILE A 1 84 ? 6.353 -4.748 -13.134 1.00 96.06 84 ILE A CA 1
ATOM 687 C C . ILE A 1 84 ? 4.841 -4.970 -13.173 1.00 96.06 84 ILE A C 1
ATOM 689 O O . ILE A 1 84 ? 4.214 -5.205 -12.138 1.00 96.06 84 ILE A O 1
ATOM 693 N N . THR A 1 85 ? 4.252 -4.957 -14.368 1.00 96.12 85 THR A N 1
ATOM 694 C CA . THR A 1 85 ? 2.818 -5.195 -14.553 1.00 96.12 85 THR A CA 1
ATOM 695 C C . THR A 1 85 ? 2.428 -6.575 -14.030 1.00 96.12 85 THR A C 1
ATOM 697 O O . THR A 1 85 ? 1.469 -6.689 -13.268 1.00 96.12 85 THR A O 1
ATOM 700 N N . ASN A 1 86 ? 3.208 -7.614 -14.330 1.00 97.75 86 ASN A N 1
ATOM 701 C CA . ASN A 1 86 ? 2.972 -8.961 -13.816 1.00 97.75 86 ASN A CA 1
ATOM 702 C C . ASN A 1 86 ? 3.071 -9.032 -12.286 1.00 97.75 86 ASN A C 1
ATOM 704 O O . ASN A 1 86 ? 2.205 -9.634 -11.652 1.00 97.75 86 ASN A O 1
ATOM 708 N N . ILE A 1 87 ? 4.065 -8.379 -11.674 1.00 97.44 87 ILE A N 1
ATOM 709 C 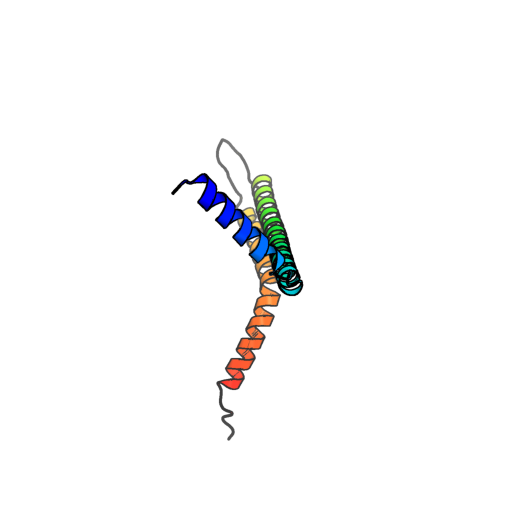CA . ILE A 1 87 ? 4.189 -8.300 -10.207 1.00 97.44 87 ILE A CA 1
ATOM 710 C C . ILE A 1 87 ? 2.931 -7.667 -9.594 1.00 97.44 87 ILE A C 1
ATOM 712 O O . ILE A 1 87 ? 2.371 -8.199 -8.631 1.00 97.44 87 ILE A O 1
ATOM 716 N N . VAL A 1 88 ? 2.458 -6.557 -10.166 1.00 96.62 88 VAL A N 1
ATOM 717 C CA . VAL A 1 88 ? 1.244 -5.858 -9.715 1.00 96.62 88 VAL A CA 1
ATOM 718 C C . VAL A 1 88 ? 0.007 -6.744 -9.867 1.00 96.62 88 VAL A C 1
ATOM 720 O O . VAL A 1 88 ? -0.786 -6.847 -8.930 1.00 96.62 88 VAL A O 1
ATOM 723 N N . LEU A 1 89 ? -0.148 -7.421 -11.005 1.00 96.56 89 LEU A N 1
ATOM 724 C CA . LEU A 1 89 ? -1.269 -8.327 -11.258 1.00 96.56 89 LEU A CA 1
ATOM 725 C C . LEU A 1 89 ? -1.288 -9.507 -10.281 1.00 96.56 89 LEU A C 1
ATOM 727 O O . LEU A 1 89 ? -2.348 -9.841 -9.752 1.00 96.56 89 LEU A O 1
ATOM 731 N N . ILE A 1 90 ? -0.132 -10.102 -9.985 1.00 96.00 90 ILE A N 1
ATOM 732 C CA . ILE A 1 90 ? -0.016 -11.186 -9.001 1.00 96.00 90 ILE A CA 1
ATOM 733 C C . ILE A 1 90 ? -0.373 -10.678 -7.601 1.00 96.00 90 ILE A C 1
ATOM 735 O O . ILE A 1 90 ? -1.164 -11.312 -6.898 1.00 96.00 90 ILE A O 1
ATOM 739 N N . ALA A 1 91 ? 0.159 -9.522 -7.196 1.00 94.56 91 ALA A N 1
ATOM 740 C CA . ALA A 1 91 ? -0.154 -8.922 -5.901 1.00 94.56 91 ALA A CA 1
ATOM 741 C C . ALA A 1 91 ? -1.658 -8.631 -5.761 1.00 94.56 91 ALA A C 1
ATOM 743 O O . ALA A 1 91 ? -2.255 -8.929 -4.722 1.00 94.56 91 ALA A O 1
ATOM 744 N N . LEU A 1 92 ? -2.286 -8.116 -6.823 1.00 93.69 92 LEU A N 1
ATOM 745 C CA . LEU A 1 92 ? -3.732 -7.918 -6.893 1.00 93.69 92 LEU A CA 1
ATOM 746 C C . LEU A 1 92 ? -4.484 -9.243 -6.790 1.00 93.69 92 LEU A C 1
ATOM 748 O O . LEU A 1 92 ? -5.397 -9.335 -5.978 1.00 93.69 92 LEU A O 1
ATOM 752 N N . ALA A 1 93 ? -4.100 -10.274 -7.544 1.00 92.56 93 ALA A N 1
ATOM 753 C CA . ALA A 1 93 ? -4.751 -11.582 -7.501 1.00 92.56 93 ALA A CA 1
ATOM 754 C C . ALA A 1 93 ? -4.705 -12.200 -6.092 1.00 92.56 93 ALA A C 1
ATOM 756 O O . ALA A 1 93 ? -5.723 -12.681 -5.588 1.00 92.56 93 ALA A O 1
ATOM 757 N N . ILE A 1 94 ? -3.554 -12.121 -5.419 1.00 92.81 94 ILE A N 1
ATOM 758 C CA . ILE A 1 94 ? -3.382 -12.604 -4.042 1.00 92.81 94 ILE A CA 1
ATOM 759 C C . ILE A 1 94 ? -4.218 -11.768 -3.064 1.00 92.81 94 ILE A C 1
ATOM 761 O O . ILE A 1 94 ? -4.928 -12.328 -2.227 1.00 92.81 94 ILE A O 1
ATOM 765 N N . GLY A 1 95 ? -4.174 -10.437 -3.175 1.00 88.44 95 GLY A N 1
ATOM 766 C CA . GLY A 1 95 ? -4.924 -9.532 -2.299 1.00 88.44 95 GLY A CA 1
ATOM 767 C C . GLY A 1 95 ? -6.443 -9.629 -2.481 1.00 88.44 95 GLY A C 1
ATOM 768 O O . GLY A 1 95 ? -7.197 -9.552 -1.508 1.00 88.44 95 GLY A O 1
ATOM 769 N N . LEU A 1 96 ? -6.899 -9.845 -3.715 1.00 87.75 96 LEU A N 1
ATOM 770 C CA . LEU A 1 96 ? -8.309 -9.986 -4.071 1.00 87.75 96 LEU A CA 1
ATOM 771 C C . LEU A 1 96 ? -8.840 -11.396 -3.817 1.00 87.75 96 LEU A C 1
ATOM 773 O O . LEU A 1 96 ? -10.043 -11.534 -3.626 1.00 87.75 96 LEU A O 1
ATOM 777 N N . GLY A 1 97 ? -8.004 -12.435 -3.755 1.00 84.25 97 GLY A N 1
ATOM 778 C CA . GLY A 1 97 ? -8.439 -13.821 -3.532 1.00 84.25 97 GLY A CA 1
ATOM 779 C C . GLY A 1 97 ? -9.398 -13.998 -2.338 1.00 84.25 97 GLY A C 1
ATOM 780 O O . GLY A 1 97 ? -10.501 -14.529 -2.510 1.00 84.25 97 GLY A O 1
ATOM 781 N N . PRO A 1 98 ? -9.063 -13.500 -1.131 1.00 82.31 98 PRO A N 1
ATOM 782 C CA . PRO A 1 98 ? -9.972 -13.518 0.016 1.00 82.31 98 PRO A CA 1
ATOM 783 C C . PRO A 1 98 ? -11.261 -12.721 -0.218 1.00 82.31 98 PRO A C 1
ATOM 785 O O . PRO A 1 98 ? -12.326 -13.108 0.267 1.00 82.31 98 PRO A O 1
ATOM 788 N N . PHE A 1 99 ? -11.180 -11.622 -0.971 1.00 75.12 99 PHE A N 1
ATOM 789 C CA . PHE A 1 99 ? -12.321 -10.776 -1.311 1.00 75.12 99 PHE A CA 1
ATOM 790 C C . PHE A 1 99 ? -13.271 -11.516 -2.259 1.00 75.12 99 PHE A C 1
ATOM 792 O O . PHE A 1 99 ? -14.449 -11.656 -1.951 1.00 75.12 99 PHE A O 1
ATOM 799 N N . ILE A 1 100 ? -12.751 -12.112 -3.334 1.00 76.44 100 ILE A N 1
ATOM 800 C CA . ILE A 1 100 ? -13.507 -12.952 -4.272 1.00 76.44 100 ILE A CA 1
ATOM 801 C C . ILE A 1 100 ? -14.185 -14.105 -3.524 1.00 76.44 100 ILE A C 1
ATOM 803 O O . ILE A 1 100 ? -15.373 -14.346 -3.719 1.00 76.44 100 ILE A O 1
ATOM 807 N N . LYS A 1 101 ? -13.489 -14.769 -2.592 1.00 77.31 101 LYS A N 1
ATOM 808 C CA . LYS A 1 101 ? -14.086 -15.841 -1.775 1.00 77.31 101 LYS A CA 1
ATOM 809 C C . LYS A 1 101 ? -15.191 -15.331 -0.841 1.00 77.31 101 LYS A C 1
ATOM 811 O O . LYS A 1 101 ? -16.182 -16.028 -0.622 1.00 77.31 101 LYS A O 1
ATOM 816 N N . ARG A 1 102 ? -15.038 -14.125 -0.283 1.00 75.31 102 ARG A N 1
ATOM 817 C CA . ARG A 1 102 ? -16.023 -13.500 0.615 1.00 75.31 102 ARG A CA 1
ATOM 818 C C . ARG A 1 102 ? -17.273 -13.043 -0.138 1.00 75.31 102 ARG A C 1
ATOM 820 O O . ARG A 1 102 ? -18.373 -13.389 0.281 1.00 75.31 102 ARG A O 1
ATOM 827 N N . PHE A 1 103 ? -17.105 -12.317 -1.240 1.00 70.06 103 PHE A N 1
ATOM 828 C CA . PHE A 1 103 ? -18.208 -11.805 -2.057 1.00 70.06 103 PHE A CA 1
ATOM 829 C C . PHE A 1 103 ? -18.866 -12.897 -2.896 1.00 70.06 103 PHE A C 1
ATOM 831 O O . PHE A 1 103 ? -20.086 -12.915 -3.018 1.00 70.06 103 PHE A O 1
ATOM 838 N N . GLY A 1 104 ? -18.098 -13.862 -3.401 1.00 67.25 104 GLY A N 1
ATOM 839 C CA . GLY A 1 104 ? -18.641 -15.021 -4.106 1.00 67.25 104 GLY A CA 1
ATOM 840 C C . GLY A 1 104 ? -19.576 -15.853 -3.226 1.00 67.25 104 GLY A C 1
ATOM 841 O O . GLY A 1 104 ? -20.589 -16.343 -3.710 1.00 67.25 104 GLY A O 1
ATOM 842 N N . ARG A 1 105 ? -19.308 -15.953 -1.915 1.00 64.12 105 ARG A N 1
ATOM 843 C CA . ARG A 1 105 ? -20.188 -16.664 -0.973 1.00 64.12 105 ARG A CA 1
ATOM 844 C C . ARG A 1 105 ? -21.526 -15.957 -0.760 1.00 64.12 105 ARG A C 1
ATOM 846 O O . ARG A 1 105 ? -22.555 -16.626 -0.756 1.00 64.12 105 ARG A O 1
ATOM 853 N N . SER A 1 106 ? -21.517 -14.638 -0.569 1.00 64.81 106 SER A N 1
ATOM 854 C CA . SER A 1 106 ? -22.753 -13.856 -0.434 1.00 64.81 106 SER A CA 1
ATOM 855 C C . SER A 1 106 ? -23.536 -13.825 -1.744 1.00 64.81 106 SER A C 1
ATOM 857 O O . SER A 1 106 ? -24.740 -14.037 -1.735 1.00 64.81 106 SER A O 1
ATOM 859 N N . TYR A 1 107 ? -22.843 -13.668 -2.873 1.00 59.91 107 TYR A N 1
ATOM 860 C CA . TYR A 1 107 ? -23.471 -13.644 -4.190 1.00 59.91 107 TYR A CA 1
ATOM 861 C C . TYR A 1 107 ? -24.089 -14.998 -4.561 1.00 59.91 107 TYR A C 1
ATOM 863 O O . TYR A 1 107 ? -25.216 -15.047 -5.037 1.00 59.91 107 TYR A O 1
ATOM 871 N N . ALA A 1 108 ? -23.404 -16.112 -4.279 1.00 61.59 108 ALA A N 1
ATOM 872 C CA . ALA A 1 108 ? -23.974 -17.446 -4.453 1.00 61.59 108 ALA A CA 1
ATOM 873 C C . ALA A 1 108 ? -25.223 -17.639 -3.578 1.00 61.59 108 ALA A C 1
ATOM 875 O O . ALA A 1 108 ? -26.242 -18.118 -4.066 1.00 61.59 108 ALA A O 1
ATOM 876 N N . ALA A 1 109 ? -25.174 -17.229 -2.305 1.00 63.38 109 ALA A N 1
ATOM 877 C CA . ALA A 1 109 ? -26.328 -17.324 -1.413 1.00 63.38 109 ALA A CA 1
ATOM 878 C C . ALA A 1 109 ? -27.538 -16.522 -1.928 1.00 63.38 109 ALA A C 1
ATOM 880 O O . ALA A 1 109 ? -28.664 -17.007 -1.825 1.00 63.38 109 ALA A O 1
ATOM 881 N N . ASP A 1 110 ? -27.307 -15.348 -2.520 1.00 66.12 110 ASP A N 1
ATOM 882 C CA . ASP A 1 110 ? -28.369 -14.509 -3.081 1.00 66.12 110 ASP A CA 1
ATOM 883 C C . ASP A 1 110 ? -28.902 -15.035 -4.421 1.00 66.12 110 ASP A C 1
ATOM 885 O O . ASP A 1 110 ? -30.116 -15.083 -4.603 1.00 66.12 110 ASP A O 1
ATOM 889 N N . VAL A 1 111 ? -28.048 -15.528 -5.327 1.00 61.84 111 VAL A N 1
ATOM 890 C CA . VAL A 1 111 ? -28.488 -16.147 -6.594 1.00 61.84 111 VAL A CA 1
ATOM 891 C C . VAL A 1 111 ? -29.328 -17.405 -6.341 1.00 61.84 111 VAL A C 1
ATOM 893 O O . VAL A 1 111 ? -30.354 -17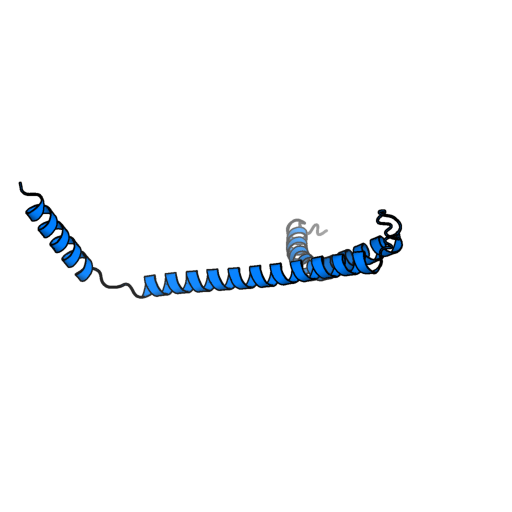.599 -6.992 1.00 61.84 111 VAL A O 1
ATOM 896 N N . PHE A 1 112 ? -28.956 -18.237 -5.362 1.00 59.03 112 PHE A N 1
ATOM 897 C CA . PHE A 1 112 ? -29.745 -19.422 -5.000 1.00 59.03 112 PHE A CA 1
ATOM 898 C C . PHE A 1 112 ? -31.020 -19.095 -4.208 1.00 59.03 112 PHE A C 1
ATOM 900 O O . PHE A 1 112 ? -31.942 -19.908 -4.202 1.00 59.03 112 PHE A O 1
ATOM 907 N N . ARG A 1 113 ? -31.108 -17.924 -3.561 1.00 61.28 113 ARG A N 1
ATOM 908 C CA . ARG A 1 113 ? -32.358 -17.430 -2.953 1.00 61.28 113 ARG A CA 1
ATOM 909 C C . ARG A 1 113 ? -33.300 -16.796 -3.969 1.00 61.28 113 ARG A C 1
ATOM 911 O O . ARG A 1 113 ? -34.510 -16.915 -3.812 1.00 61.28 113 ARG A O 1
ATOM 918 N N . ALA A 1 114 ? -32.750 -16.106 -4.965 1.00 62.28 114 ALA A N 1
ATOM 919 C CA . ALA A 1 114 ? -33.512 -15.381 -5.976 1.00 62.28 114 ALA A CA 1
ATOM 920 C C . ALA A 1 114 ? -34.102 -16.297 -7.056 1.00 62.28 114 ALA A C 1
ATOM 922 O O . ALA A 1 114 ? -35.048 -15.898 -7.729 1.00 62.28 114 ALA A O 1
ATOM 923 N N . ASN A 1 115 ? -33.575 -17.515 -7.217 1.00 53.00 115 ASN A N 1
ATOM 924 C CA . ASN A 1 115 ? -34.122 -18.479 -8.161 1.00 53.00 115 ASN A CA 1
ATOM 925 C C . ASN A 1 115 ? -35.117 -19.408 -7.438 1.00 53.00 115 ASN A C 1
ATOM 927 O O . ASN A 1 115 ? -34.685 -20.275 -6.670 1.00 53.00 115 ASN A O 1
ATOM 931 N N . PRO A 1 116 ? -36.443 -19.255 -7.637 1.00 63.75 116 PRO A N 1
ATOM 932 C CA . PRO A 1 116 ? -37.398 -20.217 -7.109 1.00 63.75 116 PRO A CA 1
ATOM 933 C C . PRO A 1 116 ? -37.055 -21.598 -7.672 1.00 63.75 116 PRO A C 1
ATOM 935 O O . PRO A 1 116 ? -36.697 -21.726 -8.843 1.00 63.75 116 PRO A O 1
ATOM 938 N N . ARG A 1 117 ? -37.152 -22.640 -6.836 1.00 61.59 117 ARG A N 1
ATOM 939 C CA . ARG A 1 117 ? -37.071 -24.033 -7.286 1.00 61.59 117 ARG A CA 1
ATOM 940 C C . ARG A 1 117 ? -38.153 -24.244 -8.344 1.00 61.59 117 ARG A C 1
ATOM 942 O O . ARG A 1 117 ? -39.299 -24.512 -8.002 1.00 61.59 117 ARG A O 1
ATOM 949 N N . THR A 1 118 ? -37.800 -24.132 -9.618 1.00 59.28 118 THR A N 1
ATOM 950 C CA . THR A 1 118 ? -38.615 -24.620 -10.728 1.00 59.28 118 THR A CA 1
ATOM 951 C C . THR A 1 118 ? -38.481 -26.137 -10.751 1.00 59.28 118 THR A C 1
ATOM 953 O O . THR A 1 118 ? -37.816 -26.730 -11.595 1.00 59.28 118 THR A O 1
ATOM 956 N N . GLY A 1 119 ? -39.073 -26.762 -9.732 1.00 57.91 119 GLY A N 1
ATOM 957 C CA . GLY A 1 119 ? -39.386 -28.177 -9.752 1.00 57.91 119 GLY A CA 1
ATOM 958 C C . GLY A 1 119 ? -40.469 -28.408 -10.797 1.00 57.91 119 GLY A C 1
ATOM 959 O O . GLY A 1 119 ? -41.508 -27.748 -10.774 1.00 57.91 119 GLY A O 1
ATOM 960 N N . LYS A 1 120 ? -40.183 -29.313 -11.727 1.00 36.91 120 LYS A N 1
ATOM 961 C CA . LYS A 1 120 ? -41.206 -30.203 -12.265 1.00 36.91 120 LYS A CA 1
ATOM 962 C C . LYS A 1 120 ? -41.295 -31.407 -11.339 1.00 36.91 120 LYS A C 1
ATOM 964 O O . LYS A 1 120 ? -40.227 -31.774 -10.795 1.00 36.91 120 LYS A O 1
#

Radius of gyration: 31.11 Å; chains: 1; bounding box: 63×75×67 Å

Secondary structure (DSSP, 8-state):
--HHHHHHHHHHHHHHHHHTS---HHHHHHHHHHHHHHHHHHHHHHHHHHHHHHHHHHHHHHHHHHSEEETTEEE--HHHHHHHHHHHHHHHHHHHHHHHHHHHHHHHHHHHHHS-----